Protein AF-A0AAE1WPH9-F1 (afdb_monomer_lite)

Structure (mmCIF, N/CA/C/O backbone):
data_AF-A0AAE1WPH9-F1
#
_entry.id   AF-A0AAE1WPH9-F1
#
loop_
_atom_site.group_PDB
_atom_site.id
_atom_site.type_symbol
_atom_site.label_atom_id
_atom_site.label_alt_id
_atom_site.label_comp_id
_atom_site.label_asym_id
_atom_site.label_entity_id
_atom_site.label_seq_id
_atom_site.pdbx_PDB_ins_code
_atom_site.Cartn_x
_atom_site.Cartn_y
_atom_site.Cartn_z
_atom_site.occupancy
_atom_site.B_iso_or_equiv
_atom_site.auth_seq_id
_atom_site.auth_comp_id
_atom_site.auth_asym_id
_atom_site.auth_atom_id
_atom_site.pdbx_PDB_model_num
ATOM 1 N N . ARG A 1 1 ? -3.353 -8.210 18.163 1.00 50.22 1 ARG A N 1
ATOM 2 C CA . ARG A 1 1 ? -4.414 -8.783 17.292 1.00 50.22 1 ARG A CA 1
ATOM 3 C C . ARG A 1 1 ? -5.723 -8.153 17.716 1.00 50.22 1 ARG A C 1
ATOM 5 O O . ARG A 1 1 ? -6.039 -8.256 18.889 1.00 50.22 1 ARG A O 1
ATOM 12 N N . ILE A 1 2 ? -6.426 -7.492 16.802 1.00 56.75 2 ILE A N 1
ATOM 13 C CA . ILE A 1 2 ? -7.542 -6.595 17.155 1.00 56.75 2 ILE A CA 1
ATOM 14 C C . ILE A 1 2 ? -8.899 -7.208 16.778 1.00 56.75 2 ILE A C 1
ATOM 16 O O . ILE A 1 2 ? -9.942 -6.779 17.246 1.00 56.75 2 ILE A O 1
ATOM 20 N N . SER A 1 3 ? -8.909 -8.284 15.989 1.00 55.12 3 SER A N 1
ATOM 21 C CA . SER A 1 3 ? -10.096 -9.114 15.778 1.00 55.12 3 SER A CA 1
ATOM 22 C C . SER A 1 3 ? -9.699 -10.585 15.702 1.00 55.12 3 SER A C 1
ATOM 24 O O . SER A 1 3 ? -8.666 -10.950 15.131 1.00 55.12 3 SER A O 1
ATOM 26 N N . ALA A 1 4 ? -10.480 -11.423 16.376 1.00 50.78 4 ALA A N 1
ATOM 27 C CA . ALA A 1 4 ? -10.198 -12.828 16.641 1.00 50.78 4 ALA A CA 1
ATOM 28 C C . ALA A 1 4 ? -10.605 -13.758 15.483 1.00 50.78 4 ALA A C 1
ATOM 30 O O . ALA A 1 4 ? -11.058 -14.868 15.736 1.00 50.78 4 ALA A O 1
ATOM 31 N N . ASP A 1 5 ? -10.448 -13.325 14.229 1.00 58.72 5 ASP A N 1
ATOM 32 C CA . ASP A 1 5 ? -10.735 -14.186 13.077 1.00 58.72 5 ASP A CA 1
ATOM 33 C C . ASP A 1 5 ? -9.491 -14.973 12.631 1.00 58.72 5 ASP A C 1
ATOM 35 O O . ASP A 1 5 ? -8.347 -14.622 12.957 1.00 58.72 5 ASP A O 1
ATOM 39 N N . THR A 1 6 ? -9.725 -16.097 11.959 1.00 52.72 6 THR A N 1
ATOM 40 C CA . THR A 1 6 ? -8.725 -17.135 11.680 1.00 52.72 6 THR A CA 1
ATOM 41 C C . THR A 1 6 ? -7.580 -16.572 10.839 1.00 52.72 6 THR A C 1
ATOM 43 O O . THR A 1 6 ? -7.776 -16.012 9.763 1.00 52.72 6 THR A O 1
ATOM 46 N N . TYR A 1 7 ? -6.367 -16.698 11.372 1.00 56.00 7 TYR A N 1
ATOM 47 C CA . TYR A 1 7 ? -5.142 -16.165 10.786 1.00 56.00 7 TYR A CA 1
ATOM 48 C C . TYR A 1 7 ? -4.888 -16.807 9.418 1.00 56.00 7 TYR A C 1
ATOM 50 O O . TYR A 1 7 ? -4.912 -18.030 9.291 1.00 56.00 7 TYR A O 1
ATOM 58 N N . GLY A 1 8 ? -4.630 -15.988 8.405 1.00 72.19 8 GLY A N 1
ATOM 59 C CA . GLY A 1 8 ? -4.258 -16.442 7.071 1.00 72.19 8 GLY A CA 1
ATOM 60 C C . GLY A 1 8 ? -3.350 -15.417 6.406 1.00 72.19 8 GLY A C 1
ATOM 61 O O . GLY A 1 8 ? -3.341 -14.257 6.809 1.00 72.19 8 GLY A O 1
ATOM 62 N N . TYR A 1 9 ? -2.635 -15.829 5.358 1.00 86.88 9 TYR A N 1
ATOM 63 C CA . TYR A 1 9 ? -1.655 -15.020 4.606 1.00 86.88 9 TYR A CA 1
ATOM 64 C C . TYR A 1 9 ? -2.170 -13.638 4.137 1.00 86.88 9 TYR A C 1
ATOM 66 O O . TYR A 1 9 ? -1.402 -12.750 3.783 1.00 86.88 9 TYR A O 1
ATOM 74 N N . ARG A 1 10 ? -3.489 -13.419 4.164 1.00 90.25 10 ARG A N 1
ATOM 75 C CA . ARG A 1 10 ? -4.150 -12.136 3.894 1.00 90.25 10 ARG A CA 1
ATOM 76 C C . ARG A 1 10 ? -3.754 -11.029 4.877 1.00 90.25 10 ARG A C 1
ATOM 78 O O . ARG A 1 10 ? -3.863 -9.858 4.517 1.00 90.25 10 ARG A O 1
ATOM 85 N N . SER A 1 11 ? -3.309 -11.347 6.098 1.00 91.44 11 SER A N 1
ATOM 86 C CA . SER A 1 11 ? -2.717 -10.343 6.999 1.00 91.44 11 SER A CA 1
ATOM 87 C C . SER A 1 11 ? -1.390 -9.810 6.471 1.00 91.44 11 SER A C 1
ATOM 89 O O . SER A 1 11 ? -1.129 -8.619 6.594 1.00 91.44 11 SER A O 1
ATOM 91 N N . ASP A 1 12 ? -0.588 -10.664 5.839 1.00 94.31 12 ASP A N 1
ATOM 92 C CA . ASP A 1 12 ? 0.722 -10.279 5.310 1.00 94.31 12 ASP A CA 1
ATOM 93 C C . ASP A 1 12 ? 0.567 -9.395 4.071 1.00 94.31 12 ASP A C 1
ATOM 95 O O . ASP A 1 12 ? 1.316 -8.439 3.900 1.00 94.31 12 ASP A O 1
ATOM 99 N N . ILE A 1 13 ? -0.477 -9.635 3.269 1.00 96.69 13 ILE A N 1
ATOM 100 C CA . ILE A 1 13 ? -0.871 -8.770 2.145 1.00 96.69 13 ILE A CA 1
ATOM 101 C C . ILE A 1 13 ? -1.182 -7.343 2.620 1.00 96.69 13 ILE A C 1
ATOM 103 O O . ILE A 1 13 ? -0.741 -6.375 2.003 1.00 96.69 13 ILE A O 1
ATOM 107 N N . TRP A 1 14 ? -1.897 -7.200 3.741 1.00 96.06 14 TRP A N 1
ATOM 108 C CA . TRP A 1 14 ? -2.151 -5.884 4.331 1.00 96.06 14 TRP A CA 1
ATOM 109 C C . TRP A 1 14 ? -0.849 -5.204 4.749 1.00 96.06 14 TRP A C 1
ATOM 111 O O . TRP A 1 14 ? -0.607 -4.057 4.377 1.00 96.06 14 TRP A O 1
ATOM 121 N N . SER A 1 15 ? -0.002 -5.914 5.501 1.00 95.88 15 SER A N 1
ATOM 122 C CA . SER A 1 15 ? 1.278 -5.379 5.972 1.00 95.88 15 SER A CA 1
ATOM 123 C C . SER A 1 15 ? 2.173 -4.957 4.806 1.00 95.88 15 SER A C 1
ATOM 125 O O . SER A 1 15 ? 2.769 -3.886 4.858 1.00 95.88 15 SER A O 1
ATOM 127 N N . LEU A 1 16 ? 2.205 -5.742 3.724 1.00 96.94 16 LEU A N 1
ATOM 128 C CA . LEU A 1 16 ? 2.908 -5.397 2.490 1.00 96.94 16 LEU A CA 1
ATOM 129 C C . LEU A 1 16 ? 2.379 -4.093 1.883 1.00 96.94 16 LEU A C 1
ATOM 131 O O . LEU A 1 16 ? 3.170 -3.222 1.539 1.00 96.94 16 LEU A O 1
ATOM 135 N N . GLY A 1 17 ? 1.058 -3.938 1.770 1.00 97.81 17 GLY A N 1
ATOM 136 C CA . GLY A 1 17 ? 0.450 -2.714 1.244 1.00 97.81 17 GLY A CA 1
ATOM 137 C C . GLY A 1 17 ? 0.799 -1.473 2.070 1.00 97.81 17 GLY A C 1
ATOM 138 O O . GLY A 1 17 ? 1.107 -0.430 1.500 1.00 97.81 17 GLY A O 1
ATOM 139 N N . VAL A 1 18 ? 0.808 -1.592 3.401 1.00 97.62 18 VAL A N 1
ATOM 140 C CA . VAL A 1 18 ? 1.206 -0.495 4.301 1.00 97.62 18 VAL A CA 1
ATOM 141 C C . VAL A 1 18 ? 2.681 -0.136 4.120 1.00 97.62 18 VAL A C 1
ATOM 143 O O . VAL A 1 18 ? 2.984 1.038 3.936 1.00 97.62 18 VAL A O 1
ATOM 146 N N . VAL A 1 19 ? 3.579 -1.128 4.106 1.00 97.69 19 VAL A N 1
ATOM 147 C CA . VAL A 1 19 ? 5.024 -0.902 3.919 1.00 97.69 19 VAL A CA 1
ATOM 148 C C . VAL A 1 19 ? 5.313 -0.279 2.556 1.00 97.69 19 VAL A C 1
ATOM 150 O O . VAL A 1 19 ? 6.082 0.669 2.470 1.00 97.69 19 VAL A O 1
ATOM 153 N N . LEU A 1 20 ? 4.685 -0.765 1.483 1.00 97.62 20 LEU A N 1
ATOM 154 C CA . LEU A 1 20 ? 4.874 -0.191 0.148 1.00 97.62 20 LEU A CA 1
ATOM 155 C C . LEU A 1 20 ? 4.393 1.257 0.071 1.00 97.62 20 LEU A C 1
ATOM 1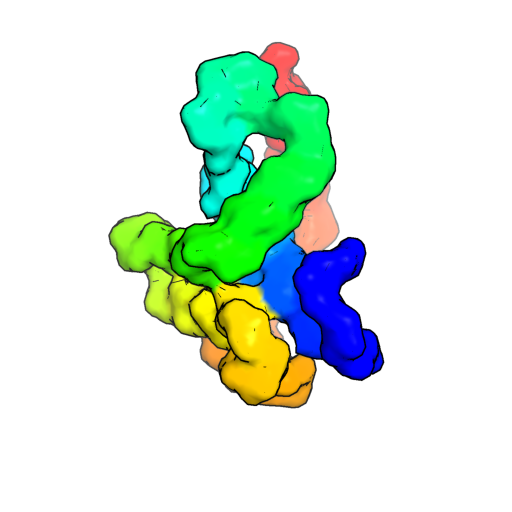57 O O . LEU A 1 20 ? 5.038 2.074 -0.582 1.00 97.62 20 LEU A O 1
ATOM 161 N N . LEU A 1 21 ? 3.276 1.574 0.731 1.00 97.62 21 LEU A N 1
ATOM 162 C CA . LEU A 1 21 ? 2.782 2.942 0.801 1.00 97.62 21 LEU A CA 1
ATOM 163 C C . LEU A 1 21 ? 3.759 3.839 1.571 1.00 97.62 21 LEU A C 1
ATOM 165 O O . LEU A 1 21 ? 4.127 4.883 1.049 1.00 97.62 21 LEU A O 1
ATOM 169 N N . GLU A 1 22 ? 4.234 3.401 2.738 1.00 97.12 22 GLU A N 1
ATOM 170 C CA . GLU A 1 22 ? 5.234 4.118 3.541 1.00 97.12 22 GLU A CA 1
ATOM 171 C C . GLU A 1 22 ? 6.552 4.323 2.779 1.00 97.12 22 GLU A C 1
ATOM 173 O O . GLU A 1 22 ? 7.101 5.420 2.779 1.00 97.12 22 GLU A O 1
ATOM 178 N N . CYS A 1 23 ? 7.048 3.309 2.064 1.00 96.31 23 CYS A N 1
ATOM 179 C CA . CYS A 1 23 ? 8.240 3.449 1.226 1.00 96.31 23 CY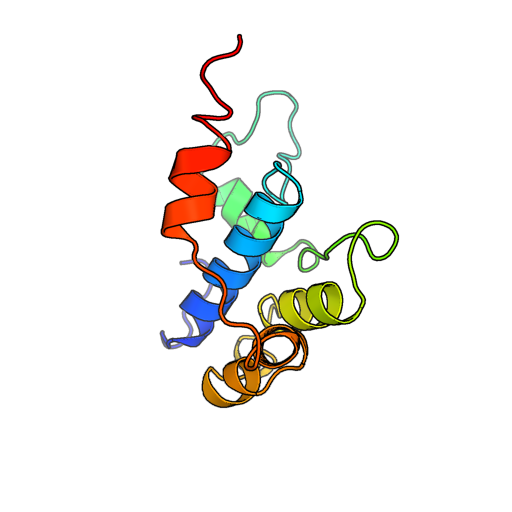S A CA 1
ATOM 180 C C . CYS A 1 23 ? 8.041 4.453 0.084 1.00 96.31 23 CYS A C 1
ATOM 182 O O . CYS A 1 23 ? 8.993 5.120 -0.315 1.00 96.31 23 CYS A O 1
ATOM 184 N N . ALA A 1 24 ? 6.827 4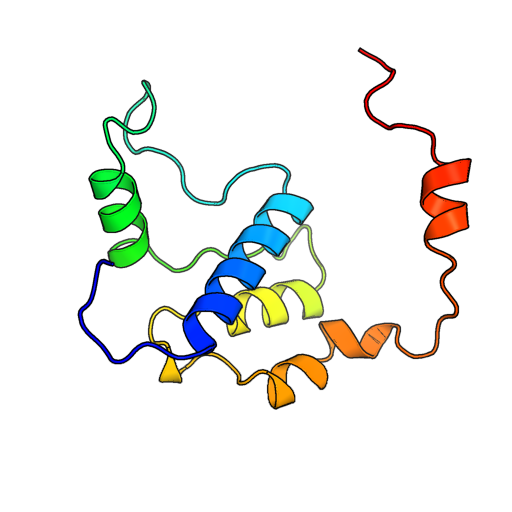.547 -0.463 1.00 95.38 24 ALA A N 1
ATOM 185 C CA . ALA A 1 24 ? 6.524 5.451 -1.564 1.00 95.38 24 ALA A CA 1
ATOM 186 C C . ALA A 1 24 ? 6.343 6.904 -1.100 1.00 95.38 24 ALA A C 1
ATOM 188 O O . ALA A 1 24 ? 6.742 7.816 -1.826 1.00 95.38 24 ALA A O 1
ATOM 189 N N . THR A 1 25 ? 5.732 7.127 0.068 1.00 94.12 25 THR A N 1
ATOM 190 C CA . THR A 1 25 ? 5.441 8.463 0.623 1.00 94.12 25 THR A CA 1
ATOM 191 C C . THR A 1 25 ? 6.551 8.996 1.523 1.00 94.12 25 THR A C 1
ATOM 193 O O . THR A 1 25 ? 6.660 10.205 1.699 1.00 94.12 25 THR A O 1
ATOM 196 N N . GLY A 1 26 ? 7.370 8.111 2.097 1.00 94.50 26 GLY A N 1
ATOM 197 C CA . GLY A 1 26 ? 8.343 8.439 3.138 1.00 94.50 26 GLY A CA 1
ATOM 198 C C . GLY A 1 26 ? 7.725 8.654 4.525 1.00 94.50 26 GLY A C 1
ATOM 199 O O . GLY A 1 26 ? 8.444 9.013 5.454 1.00 94.50 26 GLY A O 1
ATOM 200 N N . GLU A 1 27 ? 6.416 8.440 4.678 1.00 91.81 27 GLU A N 1
ATOM 201 C CA . GLU A 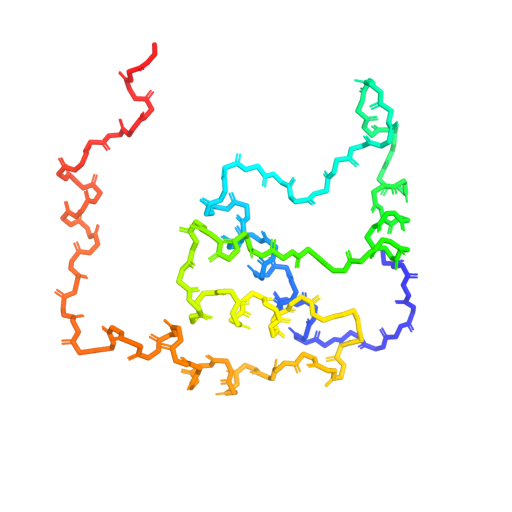1 27 ? 5.684 8.648 5.928 1.00 91.81 27 GLU A CA 1
ATOM 202 C C . GLU A 1 27 ? 4.721 7.487 6.188 1.00 91.81 27 GLU A C 1
ATOM 204 O O . GLU A 1 27 ? 4.002 7.033 5.291 1.00 91.81 27 GLU A O 1
ATOM 209 N N . PHE A 1 28 ? 4.679 7.024 7.438 1.00 93.19 28 PHE A N 1
ATOM 210 C CA . PHE A 1 28 ? 3.727 6.010 7.871 1.00 93.19 28 PHE A CA 1
ATOM 211 C C . PHE A 1 28 ? 2.283 6.528 7.708 1.00 93.19 28 PHE A C 1
ATOM 213 O O . PHE A 1 28 ? 1.967 7.615 8.187 1.00 93.19 28 PHE A O 1
ATOM 220 N N . PRO A 1 29 ? 1.364 5.768 7.080 1.00 92.81 29 PRO A N 1
ATOM 221 C CA . PRO A 1 29 ? 0.083 6.306 6.613 1.00 92.81 29 PRO A CA 1
ATOM 222 C C . PRO A 1 29 ? -0.959 6.583 7.712 1.00 92.81 29 PRO A C 1
ATOM 224 O O . PRO A 1 29 ? -2.095 6.929 7.391 1.00 92.81 29 PRO A O 1
ATOM 227 N N . TYR A 1 30 ? -0.610 6.407 8.988 1.00 92.12 30 TYR A N 1
ATOM 228 C CA . TYR A 1 30 ? -1.475 6.735 10.119 1.00 92.12 30 TYR A CA 1
ATOM 229 C C . TYR A 1 30 ? -0.769 7.705 11.062 1.00 92.12 30 TYR A C 1
ATOM 231 O O . TYR A 1 30 ? 0.315 7.417 11.571 1.00 92.12 30 TYR A O 1
ATOM 239 N N . SER A 1 31 ? -1.428 8.818 11.361 1.00 87.69 31 SER A N 1
ATOM 240 C CA . SER A 1 31 ? -0.941 9.820 12.308 1.00 87.69 31 SER A CA 1
ATOM 241 C C . SER A 1 31 ? -1.607 9.639 13.670 1.00 87.69 31 SER A C 1
ATOM 243 O O . SER A 1 31 ? -2.780 9.268 13.743 1.00 87.69 31 SER A O 1
ATOM 245 N N . SER A 1 32 ? -0.869 9.920 14.749 1.00 85.44 32 SER A N 1
ATOM 246 C CA . SER A 1 32 ? -1.474 9.962 16.083 1.00 85.44 32 SER A CA 1
ATOM 247 C C . SER A 1 32 ? -2.506 11.093 16.147 1.00 85.44 32 SER A C 1
ATOM 249 O O . SER A 1 32 ? -2.235 12.183 15.637 1.00 85.44 32 SER A O 1
ATOM 251 N N . PRO A 1 33 ? -3.663 10.889 16.803 1.00 79.62 33 PRO A N 1
ATOM 252 C CA . PRO A 1 33 ? -4.600 11.974 17.083 1.00 79.62 33 PRO A CA 1
ATOM 253 C C . PRO A 1 33 ? -4.037 13.020 18.064 1.00 79.62 33 PRO A C 1
ATOM 255 O O . PRO A 1 33 ? -4.647 14.072 18.250 1.00 79.62 33 PRO A O 1
ATOM 258 N N . GLN A 1 34 ? -2.904 12.738 18.712 1.00 83.38 34 GLN A N 1
ATOM 259 C CA . GLN A 1 34 ? -2.304 13.569 19.753 1.00 83.38 34 GLN A CA 1
ATOM 260 C C . GLN A 1 34 ? -0.968 14.175 19.282 1.00 83.38 34 GLN A C 1
ATOM 262 O O . GLN A 1 34 ? -0.193 13.488 18.608 1.00 83.38 34 GLN A O 1
ATOM 267 N N . PRO A 1 35 ? -0.651 15.430 19.660 1.00 82.12 35 PRO A N 1
ATOM 268 C CA . PRO A 1 35 ? 0.609 16.086 19.292 1.00 82.12 35 PRO A CA 1
ATOM 269 C C . PRO A 1 35 ? 1.869 15.353 19.768 1.00 82.12 35 PRO A C 1
ATOM 271 O O . PRO A 1 35 ? 2.914 15.440 19.128 1.00 82.12 35 PRO A O 1
ATOM 274 N N . GLU A 1 36 ? 1.785 14.640 20.891 1.00 86.56 36 GLU A N 1
ATOM 275 C CA . GLU A 1 36 ? 2.909 13.955 21.534 1.00 86.56 36 GLU A CA 1
ATOM 276 C C . GLU A 1 36 ? 3.215 12.575 20.918 1.00 86.56 36 GLU A C 1
ATOM 278 O O . GLU A 1 36 ? 4.152 11.900 21.348 1.00 86.56 36 GLU A O 1
ATOM 283 N N . GLY A 1 37 ? 2.459 12.158 19.896 1.00 86.69 37 GLY A N 1
ATOM 284 C CA . GLY A 1 37 ? 2.566 10.841 19.271 1.00 86.69 37 GLY A CA 1
ATOM 285 C C . GLY A 1 37 ? 1.596 9.826 19.873 1.00 86.69 37 GLY A C 1
ATOM 286 O O . GLY A 1 37 ? 0.608 10.191 20.499 1.00 86.69 37 GLY A O 1
ATOM 287 N N . TRP A 1 38 ? 1.815 8.539 19.607 1.00 87.19 38 TRP A N 1
ATOM 288 C CA . TRP A 1 38 ? 0.966 7.461 20.129 1.00 87.19 38 TRP A CA 1
ATOM 289 C C . TRP A 1 38 ? 1.301 7.195 21.601 1.00 87.19 38 TRP A C 1
ATOM 291 O O . TRP A 1 38 ? 2.456 6.893 21.906 1.00 87.19 38 TRP A O 1
ATOM 301 N N . ILE A 1 39 ? 0.321 7.226 22.512 1.00 84.88 39 ILE A N 1
ATOM 302 C CA . ILE A 1 39 ? 0.574 6.918 23.935 1.00 84.88 39 ILE A CA 1
ATOM 303 C C . ILE A 1 39 ? 0.918 5.440 24.106 1.00 84.88 39 ILE A C 1
ATOM 305 O O . ILE A 1 39 ? 1.745 5.066 24.940 1.00 84.88 39 ILE A O 1
ATOM 309 N N . ASN A 1 40 ? 0.262 4.569 23.339 1.00 87.69 40 ASN A N 1
ATOM 310 C CA . ASN A 1 40 ? 0.513 3.137 23.363 1.00 87.69 40 ASN A CA 1
ATOM 311 C C . ASN A 1 40 ? 0.072 2.466 22.052 1.00 87.69 40 ASN A C 1
ATOM 313 O O . ASN A 1 40 ? -0.590 3.058 21.203 1.00 87.69 40 ASN A O 1
ATOM 317 N N . VAL A 1 41 ? 0.418 1.186 21.903 1.00 87.88 41 VAL A N 1
ATOM 318 C CA . VAL A 1 41 ? 0.097 0.413 20.695 1.00 87.88 41 VAL A CA 1
ATOM 319 C C . VAL A 1 41 ? -1.410 0.203 20.489 1.00 87.88 41 VAL A C 1
ATOM 321 O O . VAL A 1 41 ? -1.835 0.001 19.356 1.00 87.88 41 VAL A O 1
ATOM 324 N N . TYR A 1 42 ? -2.229 0.240 21.545 1.00 89.44 42 TYR A N 1
ATOM 325 C CA . TYR A 1 42 ? -3.674 0.026 21.432 1.00 89.44 42 TYR A CA 1
ATOM 326 C C . TYR A 1 42 ? -4.375 1.178 20.717 1.00 89.44 42 TYR A C 1
ATOM 328 O O . TYR A 1 42 ? -5.295 0.910 19.955 1.00 89.44 42 TYR A O 1
ATOM 336 N N . GLU A 1 43 ? -3.915 2.419 20.888 1.00 90.25 43 GLU A N 1
ATOM 337 C CA . GLU A 1 43 ? -4.455 3.569 20.148 1.00 90.25 43 GLU A CA 1
ATOM 338 C C . GLU A 1 43 ? -4.212 3.421 18.645 1.00 90.25 43 GLU A C 1
ATOM 340 O O . GLU A 1 43 ? -5.141 3.531 17.854 1.00 90.25 43 GLU A O 1
ATOM 345 N N . LEU A 1 44 ? -2.988 3.061 18.245 1.00 91.00 44 LEU A N 1
ATOM 346 C CA . LEU A 1 44 ? -2.680 2.777 16.842 1.00 91.00 44 LEU A CA 1
ATOM 347 C C . LEU A 1 44 ? -3.548 1.635 16.303 1.00 91.00 44 LEU A C 1
ATOM 349 O O . LEU A 1 44 ? -4.065 1.698 15.190 1.00 91.00 44 LEU A O 1
ATOM 353 N N . MET A 1 45 ? -3.706 0.571 17.091 1.00 90.81 45 MET A N 1
ATOM 354 C CA . MET A 1 45 ? -4.581 -0.544 16.744 1.00 90.81 45 MET A CA 1
ATOM 355 C C . MET A 1 45 ? -6.032 -0.074 16.538 1.00 90.81 45 MET A C 1
ATOM 357 O O . MET A 1 45 ? -6.663 -0.448 15.552 1.00 90.81 45 MET A O 1
ATOM 361 N N . GLU A 1 46 ? -6.548 0.762 17.432 1.00 90.56 46 GLU A N 1
ATOM 362 C CA . GLU A 1 46 ? -7.884 1.340 17.338 1.00 90.56 46 GLU A CA 1
ATOM 363 C C . GLU A 1 46 ? -8.041 2.200 16.079 1.00 90.56 46 GLU A C 1
ATOM 365 O O . GLU A 1 46 ? -8.986 1.990 15.320 1.00 90.56 46 GLU A O 1
ATOM 370 N N . THR A 1 47 ? -7.077 3.076 15.782 1.00 91.62 47 THR A N 1
ATOM 371 C CA . THR A 1 47 ? -7.047 3.856 14.536 1.00 91.62 47 THR A CA 1
ATOM 372 C C . THR A 1 47 ? -7.050 2.941 13.314 1.00 91.62 47 THR A C 1
ATOM 374 O O . THR A 1 47 ? -7.859 3.119 12.408 1.00 91.62 47 THR A O 1
ATOM 377 N N . ILE A 1 48 ? -6.211 1.902 13.291 1.00 92.25 48 ILE A N 1
ATOM 378 C CA . ILE A 1 48 ? -6.170 0.934 12.187 1.00 92.25 48 ILE A CA 1
ATOM 379 C C . ILE A 1 48 ? -7.504 0.194 12.030 1.00 92.25 48 ILE A C 1
ATOM 381 O O . ILE A 1 48 ? -7.815 -0.243 10.926 1.00 92.25 48 ILE A O 1
ATOM 385 N N . VAL A 1 49 ? -8.308 0.017 13.074 1.00 90.88 49 VAL A N 1
ATOM 386 C CA . VAL A 1 49 ? -9.620 -0.635 12.942 1.00 90.88 49 VAL A CA 1
ATOM 387 C C . VAL A 1 49 ? -10.707 0.345 12.518 1.00 90.88 49 VAL A C 1
ATOM 389 O O . VAL A 1 49 ? -11.494 0.009 11.634 1.00 90.88 49 VAL A O 1
ATOM 392 N N . ASN A 1 50 ? -10.734 1.536 13.108 1.00 90.25 50 ASN A N 1
ATOM 393 C CA . ASN A 1 50 ? -11.856 2.464 12.991 1.00 90.25 50 ASN A CA 1
ATOM 394 C C . ASN A 1 50 ? -11.716 3.457 11.834 1.00 90.25 50 ASN A C 1
ATOM 396 O O . ASN A 1 50 ? -12.718 3.809 11.214 1.00 90.25 50 ASN A O 1
ATOM 400 N N . GLU A 1 51 ? -10.497 3.890 11.513 1.00 91.62 51 GLU A N 1
ATOM 401 C CA . GLU A 1 51 ? -10.275 4.824 10.410 1.00 91.62 51 GLU A CA 1
ATOM 402 C C . GLU A 1 51 ? -10.353 4.120 9.051 1.00 91.62 51 GLU A C 1
ATOM 404 O O . GLU A 1 51 ? -10.091 2.912 8.954 1.00 91.62 51 GLU A O 1
ATOM 409 N N . PRO A 1 52 ? -10.664 4.847 7.962 1.00 93.31 52 PRO A N 1
ATOM 410 C CA . PRO A 1 52 ? -10.611 4.305 6.613 1.00 93.31 52 PRO A CA 1
ATOM 411 C C . PRO A 1 52 ? -9.267 3.643 6.292 1.00 93.31 52 PRO A C 1
ATOM 413 O O . PRO A 1 52 ? -8.223 3.938 6.872 1.00 93.31 52 PRO A O 1
ATOM 416 N N . ALA A 1 53 ? -9.287 2.715 5.338 1.00 95.44 53 ALA A N 1
ATOM 417 C CA . ALA A 1 53 ? -8.051 2.161 4.808 1.00 95.44 53 ALA A CA 1
ATOM 418 C C . ALA A 1 53 ? -7.201 3.266 4.150 1.00 95.44 53 ALA A C 1
ATOM 420 O O . ALA A 1 53 ? -7.769 4.146 3.490 1.00 95.44 53 ALA A O 1
ATOM 421 N N . PRO A 1 54 ? -5.866 3.215 4.294 1.00 95.88 54 PRO A N 1
ATOM 422 C CA . PRO A 1 54 ? -4.984 4.212 3.725 1.00 95.88 54 PRO A CA 1
ATOM 423 C C . PRO A 1 54 ? -5.004 4.100 2.203 1.00 95.88 54 PRO A C 1
ATOM 425 O O . PRO A 1 54 ? -5.287 3.042 1.636 1.00 95.88 54 PRO A O 1
ATOM 428 N N . ARG A 1 55 ? -4.728 5.212 1.526 1.00 95.69 55 ARG A N 1
ATOM 429 C CA . ARG A 1 55 ? -4.774 5.295 0.065 1.00 95.69 55 ARG A CA 1
ATOM 430 C C . ARG A 1 55 ? -3.533 6.004 -0.437 1.00 95.69 55 ARG A C 1
ATOM 432 O O . ARG A 1 55 ? -3.107 6.990 0.155 1.00 95.69 55 ARG A O 1
ATOM 439 N N . ALA A 1 56 ? -2.991 5.523 -1.549 1.00 96.50 56 ALA A N 1
ATOM 440 C CA . ALA A 1 56 ? -1.950 6.250 -2.258 1.00 96.50 56 ALA A CA 1
ATOM 441 C C . ALA A 1 56 ? -2.542 7.530 -2.893 1.00 96.50 56 ALA A C 1
ATOM 443 O O . ALA A 1 56 ? -3.574 7.425 -3.568 1.00 96.50 56 ALA A O 1
ATOM 444 N N . PRO A 1 57 ? -1.910 8.705 -2.713 1.00 95.38 57 PRO A N 1
ATOM 445 C CA . PRO A 1 57 ? -2.306 9.958 -3.361 1.00 95.38 57 PRO A CA 1
ATOM 446 C C . PRO A 1 57 ? -2.338 9.834 -4.892 1.00 95.38 57 PRO A C 1
ATOM 448 O O . PRO A 1 57 ? -1.307 9.694 -5.550 1.00 95.38 57 PRO A O 1
ATOM 451 N N . SER A 1 58 ? -3.532 9.850 -5.484 1.00 95.88 58 SER A N 1
ATOM 452 C CA . SER A 1 58 ? -3.714 9.606 -6.925 1.00 95.88 58 SER A CA 1
ATOM 453 C C . SER A 1 58 ? -3.151 10.708 -7.826 1.00 95.88 58 SER A C 1
ATOM 455 O O . SER A 1 58 ? -3.028 10.517 -9.029 1.00 95.88 58 SER A O 1
ATOM 457 N N . ASP A 1 59 ? -2.865 11.875 -7.258 1.00 96.50 59 ASP A N 1
ATOM 458 C CA . ASP A 1 59 ? -2.209 13.007 -7.905 1.00 96.50 59 ASP A CA 1
ATOM 459 C C . ASP A 1 59 ? -0.684 12.844 -7.998 1.00 96.50 59 ASP A C 1
ATOM 461 O O . ASP A 1 59 ? -0.061 13.462 -8.860 1.00 96.50 59 ASP A O 1
ATOM 465 N N . LEU A 1 60 ? -0.090 11.990 -7.156 1.00 96.38 60 LEU A N 1
ATOM 466 C CA . LEU A 1 60 ? 1.360 11.772 -7.090 1.00 96.38 60 LEU A CA 1
ATOM 467 C C . LEU A 1 60 ? 1.798 10.421 -7.664 1.00 96.38 60 LEU A C 1
ATOM 469 O O . LEU A 1 60 ? 2.922 10.300 -8.152 1.00 96.38 60 LEU A O 1
ATOM 473 N N . TYR A 1 61 ? 0.934 9.406 -7.614 1.00 96.88 61 TYR A N 1
ATOM 474 C CA . TYR A 1 61 ? 1.287 8.041 -8.000 1.00 96.88 61 TYR A CA 1
ATOM 475 C C . TYR A 1 61 ? 0.466 7.520 -9.175 1.00 96.88 61 TYR A C 1
ATOM 477 O O . TYR A 1 61 ? -0.620 8.004 -9.489 1.00 96.88 61 TYR A O 1
ATOM 485 N N . SER A 1 62 ? 1.002 6.496 -9.841 1.00 97.25 62 SER A N 1
ATOM 486 C CA . SER A 1 62 ? 0.345 5.907 -11.001 1.00 97.25 62 SER A CA 1
ATOM 487 C C . SER A 1 62 ? -0.980 5.224 -10.626 1.00 97.25 62 SER A C 1
ATOM 489 O O . SER A 1 62 ? -1.098 4.659 -9.531 1.00 97.25 62 SER A O 1
ATOM 491 N N . PRO A 1 63 ? -1.965 5.183 -11.545 1.00 97.88 63 PRO A N 1
ATOM 492 C CA . PRO A 1 63 ? -3.224 4.480 -11.309 1.00 97.88 63 PRO A CA 1
ATOM 493 C C . PRO A 1 63 ? -3.024 3.008 -10.930 1.00 97.88 63 PRO A C 1
ATOM 495 O O . PRO A 1 63 ? -3.757 2.479 -10.096 1.00 97.88 63 PRO A O 1
ATOM 498 N N . GLU A 1 64 ? -2.012 2.345 -11.502 1.00 97.75 64 GLU A N 1
ATOM 499 C CA . GLU A 1 64 ? -1.710 0.950 -11.187 1.00 97.75 64 GLU A CA 1
ATOM 500 C C . GLU A 1 64 ? -1.199 0.790 -9.752 1.00 97.75 64 GLU A C 1
ATOM 502 O O . GLU A 1 64 ? -1.633 -0.134 -9.066 1.00 97.75 64 GLU A O 1
ATOM 507 N N . PHE A 1 65 ? -0.339 1.695 -9.269 1.00 97.81 65 PHE A N 1
ATOM 508 C CA . PHE A 1 65 ? 0.125 1.671 -7.879 1.00 97.81 65 PHE A CA 1
ATOM 509 C C . PHE A 1 65 ? -1.030 1.935 -6.911 1.00 97.81 65 PHE A C 1
ATOM 511 O O . PHE A 1 65 ? -1.246 1.156 -5.985 1.00 97.81 65 PHE A O 1
ATOM 518 N N . CYS A 1 66 ? -1.836 2.972 -7.163 1.00 98.25 66 CYS A N 1
ATOM 519 C CA . CYS A 1 66 ? -3.004 3.283 -6.338 1.00 98.25 66 CYS A CA 1
ATOM 520 C C . CYS A 1 66 ? -3.993 2.110 -6.260 1.00 98.25 66 CYS A C 1
ATOM 522 O O . CYS A 1 66 ? -4.496 1.796 -5.176 1.00 98.25 66 CYS A O 1
ATOM 524 N N . SER A 1 67 ? -4.242 1.440 -7.390 1.00 98.06 67 SER A N 1
ATOM 525 C CA . SER A 1 67 ? -5.079 0.237 -7.455 1.00 98.06 67 SER A CA 1
ATOM 526 C C . SER A 1 67 ? -4.475 -0.922 -6.658 1.00 98.06 67 SER A C 1
ATOM 528 O O . SER A 1 67 ? -5.183 -1.563 -5.884 1.00 98.06 67 SER A O 1
ATOM 530 N N . PHE A 1 68 ? -3.164 -1.156 -6.780 1.00 98.38 68 PHE A N 1
ATOM 531 C CA . PHE A 1 68 ? -2.477 -2.233 -6.063 1.00 98.38 68 PHE A CA 1
ATOM 532 C C . PHE A 1 68 ? -2.510 -2.028 -4.547 1.00 98.38 68 PHE A C 1
ATOM 534 O O . PHE A 1 68 ? -2.893 -2.936 -3.812 1.00 98.38 68 PHE A O 1
ATOM 541 N N . ILE A 1 69 ? -2.185 -0.819 -4.072 1.00 98.31 69 ILE A N 1
ATOM 542 C CA . ILE A 1 69 ? -2.267 -0.478 -2.646 1.00 98.31 69 ILE A CA 1
ATOM 543 C C . ILE A 1 69 ? -3.692 -0.692 -2.141 1.00 98.31 69 ILE A C 1
ATOM 545 O O . ILE A 1 69 ? -3.879 -1.382 -1.141 1.00 98.31 69 ILE A O 1
ATOM 549 N N . SER A 1 70 ? -4.693 -0.191 -2.873 1.00 97.94 70 SER A N 1
ATOM 550 C CA . SER A 1 70 ? -6.104 -0.364 -2.515 1.00 97.94 70 SER A CA 1
ATOM 551 C C . SER A 1 70 ? -6.501 -1.840 -2.420 1.00 97.94 70 SER A C 1
ATOM 553 O O . SER A 1 70 ? -7.236 -2.206 -1.509 1.00 97.94 70 SER A O 1
ATOM 555 N N . ALA A 1 71 ? -6.011 -2.705 -3.310 1.00 97.75 71 ALA A N 1
ATOM 556 C CA . ALA A 1 71 ? -6.277 -4.144 -3.267 1.00 97.75 71 ALA A CA 1
ATOM 557 C C . ALA A 1 71 ? -5.631 -4.848 -2.056 1.00 97.75 71 ALA A C 1
ATOM 559 O O . ALA A 1 71 ? -6.196 -5.807 -1.525 1.00 97.75 71 ALA A O 1
ATOM 560 N N . CYS A 1 72 ? -4.470 -4.369 -1.602 1.00 97.81 72 CYS A N 1
ATOM 561 C CA . CYS A 1 72 ? -3.751 -4.928 -0.457 1.00 97.81 72 CYS A CA 1
ATOM 562 C C . CYS A 1 72 ? -4.367 -4.523 0.891 1.00 97.81 72 CYS A C 1
ATOM 564 O O . CYS A 1 72 ? -4.465 -5.343 1.807 1.00 97.81 72 CYS A O 1
ATOM 566 N N . VAL A 1 73 ? -4.801 -3.266 1.021 1.00 97.25 73 VAL A N 1
ATOM 567 C CA . VAL A 1 73 ? -5.212 -2.660 2.301 1.00 97.25 73 VAL A CA 1
ATOM 568 C C . VAL A 1 73 ? -6.732 -2.631 2.508 1.00 97.25 73 VAL A C 1
ATOM 570 O O . VAL A 1 73 ? -7.261 -1.742 3.169 1.00 97.25 73 VAL A O 1
ATOM 573 N N . GLN A 1 74 ? -7.474 -3.609 1.977 1.00 96.75 74 GLN A N 1
ATOM 574 C CA . GLN A 1 74 ? -8.906 -3.751 2.293 1.00 96.75 74 GLN A CA 1
ATOM 575 C C . GLN A 1 74 ? -9.111 -4.151 3.760 1.00 96.75 74 GLN A C 1
ATOM 577 O O . GLN A 1 74 ? -8.404 -5.018 4.283 1.00 96.75 74 GLN A O 1
ATOM 582 N N . LYS A 1 75 ? -10.071 -3.530 4.459 1.00 92.62 75 LYS A N 1
ATOM 583 C CA . LYS A 1 75 ? -10.310 -3.811 5.890 1.00 92.62 75 LYS A CA 1
ATOM 584 C C . LYS A 1 75 ? -10.793 -5.241 6.098 1.00 92.62 75 LYS A C 1
ATOM 586 O O . LYS A 1 75 ? -10.189 -5.951 6.902 1.00 92.62 75 LYS A O 1
ATOM 591 N N . ASP A 1 76 ? -11.800 -5.672 5.338 1.00 92.94 76 ASP A N 1
ATOM 592 C CA . ASP A 1 76 ? -12.214 -7.073 5.318 1.00 92.94 76 ASP A CA 1
ATOM 593 C C . ASP A 1 76 ? -11.131 -7.905 4.604 1.00 92.94 76 ASP A C 1
ATOM 595 O O . ASP A 1 76 ? -10.816 -7.652 3.436 1.00 92.94 76 ASP A O 1
ATOM 599 N N . PRO A 1 77 ? -10.527 -8.908 5.270 1.00 91.69 77 PRO A N 1
ATOM 600 C CA . PRO A 1 77 ? -9.565 -9.797 4.631 1.00 91.69 77 PRO A CA 1
ATOM 601 C C . PRO A 1 77 ? -10.099 -10.502 3.377 1.00 91.69 77 PRO A C 1
ATOM 603 O O . PRO A 1 77 ? -9.297 -10.850 2.508 1.00 91.69 77 PRO A O 1
ATOM 606 N N . LYS A 1 78 ? -11.413 -10.737 3.272 1.00 91.50 78 LYS A N 1
ATOM 607 C CA . LYS A 1 78 ? -12.050 -11.398 2.119 1.00 91.50 78 LYS A CA 1
ATOM 608 C C . LYS A 1 78 ? -12.033 -10.531 0.866 1.00 91.50 78 LYS A C 1
ATOM 610 O O . LYS A 1 78 ? -11.921 -11.084 -0.222 1.00 91.50 78 LYS A O 1
ATOM 615 N N . ASP A 1 79 ? -12.069 -9.214 1.040 1.00 94.50 79 ASP A N 1
ATOM 616 C CA . ASP A 1 79 ? -12.041 -8.245 -0.058 1.00 94.50 79 ASP A CA 1
ATOM 617 C C . ASP A 1 79 ? -10.619 -7.991 -0.574 1.00 94.50 79 ASP A C 1
ATOM 619 O O . ASP A 1 79 ? -10.433 -7.427 -1.652 1.00 94.50 79 ASP A O 1
ATOM 623 N N . ARG A 1 80 ? -9.590 -8.420 0.170 1.00 95.69 80 ARG A N 1
ATOM 624 C CA . ARG A 1 80 ? -8.204 -8.376 -0.315 1.00 95.69 80 ARG A CA 1
ATOM 625 C C . ARG A 1 80 ? -8.045 -9.343 -1.480 1.00 95.69 80 ARG A C 1
ATOM 627 O O . ARG A 1 80 ? -8.505 -10.484 -1.410 1.00 95.69 80 ARG A O 1
ATOM 634 N N . LEU A 1 81 ? -7.320 -8.937 -2.514 1.00 95.81 81 LEU A N 1
ATOM 635 C CA . LEU A 1 81 ? -6.904 -9.887 -3.543 1.00 95.81 81 LEU A CA 1
ATOM 636 C C . LEU A 1 81 ? -5.982 -10.950 -2.929 1.00 95.81 81 LEU A C 1
ATOM 638 O O . LEU A 1 81 ? -5.217 -10.681 -2.002 1.00 95.81 81 LEU A O 1
ATOM 642 N N . SER A 1 82 ? -6.080 -12.182 -3.418 1.00 94.94 82 SER A N 1
ATOM 643 C CA . SER A 1 82 ? -5.153 -13.257 -3.070 1.00 94.94 82 SER A CA 1
ATOM 644 C C . SER A 1 82 ? -3.769 -13.004 -3.670 1.00 94.94 82 SER A C 1
ATOM 646 O O . SER A 1 82 ? -3.610 -12.230 -4.611 1.00 94.94 82 SER A O 1
ATOM 648 N N . THR A 1 83 ? -2.750 -13.707 -3.174 1.00 94.12 83 THR A N 1
ATOM 649 C CA . THR A 1 83 ? -1.384 -13.596 -3.706 1.00 94.12 83 THR A CA 1
ATOM 650 C C . THR A 1 83 ? -1.327 -13.871 -5.209 1.00 94.12 83 THR A C 1
ATOM 652 O O . THR A 1 83 ? -0.676 -13.126 -5.929 1.00 94.12 83 THR A O 1
ATOM 655 N N . ASN A 1 84 ? -2.048 -14.882 -5.706 1.00 94.81 84 ASN A N 1
ATOM 656 C CA . ASN A 1 84 ? -2.065 -15.204 -7.137 1.00 94.81 84 ASN A CA 1
ATOM 657 C C . ASN A 1 84 ? -2.682 -14.075 -7.977 1.00 94.81 84 ASN A C 1
ATOM 659 O O . ASN A 1 84 ? -2.190 -13.779 -9.060 1.00 94.81 84 ASN A O 1
ATOM 663 N N . GLU A 1 85 ? -3.732 -13.428 -7.469 1.00 97.19 85 GLU A N 1
ATOM 664 C CA . GLU A 1 85 ? -4.362 -12.282 -8.136 1.00 97.19 85 GLU A CA 1
ATOM 665 C C . GLU A 1 85 ? -3.452 -11.048 -8.105 1.00 97.19 85 GLU A C 1
ATOM 667 O O . GLU A 1 85 ? -3.340 -10.345 -9.105 1.00 97.19 85 GLU A O 1
A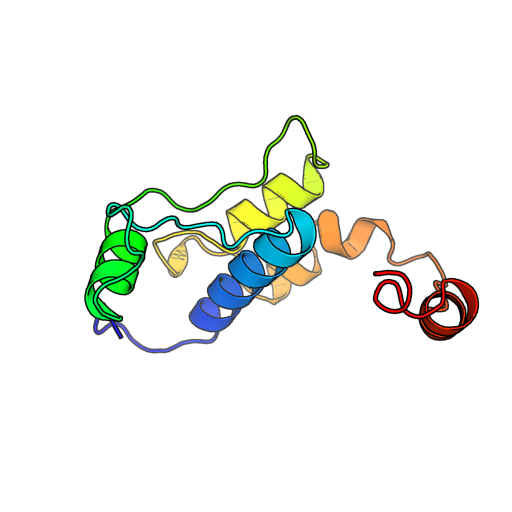TOM 672 N N . LEU A 1 86 ? -2.749 -10.811 -6.992 1.00 96.94 86 LEU A N 1
ATOM 673 C CA . LEU A 1 86 ? -1.786 -9.713 -6.865 1.00 96.94 86 LEU A CA 1
ATOM 674 C C . LEU A 1 86 ? -0.563 -9.898 -7.767 1.00 96.94 86 LEU A C 1
ATOM 676 O O . LEU A 1 86 ? -0.102 -8.926 -8.356 1.00 96.94 86 LEU A O 1
ATOM 680 N N . MET A 1 87 ? -0.067 -11.128 -7.924 1.00 95.62 87 MET A N 1
ATOM 681 C CA . MET A 1 87 ? 1.038 -11.439 -8.842 1.00 95.62 87 MET A CA 1
ATOM 682 C C . MET A 1 87 ? 0.676 -11.166 -10.308 1.00 95.62 87 MET A C 1
ATOM 684 O O . MET A 1 87 ? 1.553 -10.848 -11.100 1.00 95.62 87 MET A O 1
ATOM 688 N N . ALA A 1 88 ? -0.608 -11.255 -10.662 1.00 96.81 88 ALA A N 1
ATOM 689 C CA . ALA A 1 88 ? -1.120 -10.909 -11.987 1.00 96.81 88 ALA A CA 1
ATOM 690 C C . ALA A 1 88 ? -1.597 -9.445 -12.094 1.00 96.81 88 ALA A C 1
ATOM 692 O O . ALA A 1 88 ? -2.131 -9.043 -13.130 1.00 96.81 88 ALA A O 1
ATOM 693 N N . HIS A 1 89 ? -1.465 -8.645 -11.031 1.00 98.00 89 HIS A N 1
ATOM 6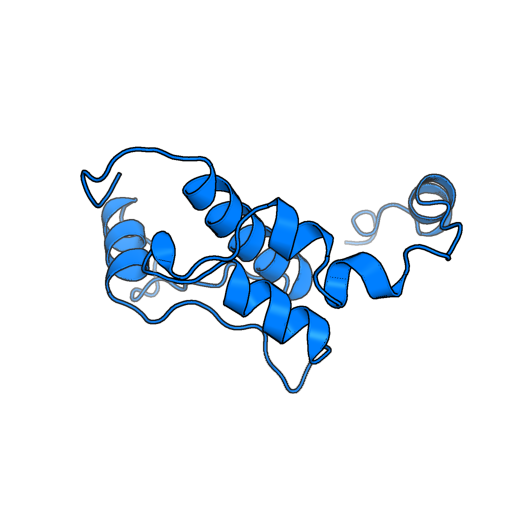94 C CA . HIS A 1 89 ? -1.958 -7.273 -11.019 1.00 98.00 89 HIS A CA 1
ATOM 695 C C . HIS A 1 89 ? -1.102 -6.380 -11.936 1.00 98.00 89 HIS A C 1
ATOM 697 O O . HIS A 1 89 ? 0.126 -6.487 -11.892 1.00 98.00 89 HIS A O 1
ATOM 703 N N . PRO A 1 90 ? -1.699 -5.421 -12.680 1.00 97.38 90 PRO A N 1
ATOM 704 C CA . PRO A 1 90 ? -0.967 -4.562 -13.615 1.00 97.38 90 PRO A CA 1
ATOM 705 C C . PRO A 1 90 ? 0.254 -3.865 -13.016 1.00 97.38 90 PRO A C 1
ATOM 707 O O . PRO A 1 90 ? 1.251 -3.698 -13.699 1.00 97.38 90 PRO A O 1
ATOM 710 N N . PHE A 1 91 ? 0.200 -3.477 -11.740 1.00 96.88 91 PHE A N 1
ATOM 711 C CA . PHE A 1 91 ? 1.347 -2.887 -11.036 1.00 96.88 91 PHE A CA 1
ATOM 712 C C . PHE A 1 91 ? 2.584 -3.797 -11.012 1.00 96.88 91 PHE A C 1
ATOM 714 O O . PHE A 1 91 ? 3.688 -3.304 -11.216 1.00 96.88 91 PHE A O 1
ATOM 721 N N . ILE A 1 92 ? 2.393 -5.101 -10.787 1.00 95.56 92 ILE A N 1
ATOM 722 C CA . ILE A 1 92 ? 3.480 -6.084 -10.761 1.00 95.56 92 ILE A CA 1
ATOM 723 C C . ILE A 1 92 ? 3.941 -6.375 -12.186 1.00 95.56 92 ILE A C 1
ATOM 725 O O . ILE A 1 92 ? 5.121 -6.244 -12.488 1.00 95.56 92 ILE A O 1
ATOM 729 N N . THR A 1 93 ? 3.002 -6.656 -13.091 1.00 95.38 93 THR A N 1
ATOM 730 C CA . THR A 1 93 ? 3.340 -7.154 -14.430 1.00 95.38 93 THR A CA 1
ATOM 731 C C . THR A 1 93 ? 3.817 -6.074 -15.405 1.00 95.38 93 THR A C 1
ATOM 733 O O . THR A 1 93 ? 4.303 -6.383 -16.492 1.00 95.38 93 THR A O 1
ATOM 736 N N . LYS A 1 94 ? 3.663 -4.783 -15.067 1.00 91.44 94 LYS A N 1
ATOM 737 C CA . LYS A 1 94 ? 3.988 -3.646 -15.955 1.00 91.44 94 LYS A CA 1
ATOM 738 C C . LYS A 1 94 ? 5.435 -3.657 -16.442 1.00 91.44 94 LYS A C 1
ATOM 740 O O . LYS A 1 94 ? 5.697 -3.170 -17.541 1.00 91.44 94 LYS A O 1
ATOM 745 N N . TYR A 1 95 ? 6.350 -4.201 -15.642 1.00 87.94 95 TYR A N 1
ATOM 746 C CA . TYR A 1 95 ? 7.782 -4.178 -15.922 1.00 87.94 95 TYR A CA 1
ATOM 747 C C . TYR A 1 95 ? 8.420 -5.571 -16.020 1.00 87.94 95 TYR A C 1
ATOM 749 O O . TYR A 1 95 ? 9.641 -5.655 -16.050 1.00 87.94 95 TYR A O 1
ATOM 757 N N . ASP A 1 96 ? 7.632 -6.644 -16.155 1.00 87.25 96 ASP A N 1
ATOM 758 C CA . ASP A 1 96 ? 8.140 -8.032 -16.200 1.00 87.25 96 ASP A CA 1
ATOM 759 C C . ASP A 1 96 ? 9.167 -8.284 -17.315 1.00 87.25 96 ASP A C 1
ATOM 761 O O . ASP A 1 96 ? 10.015 -9.164 -17.207 1.00 87.25 96 ASP A O 1
ATOM 765 N N . ASN A 1 97 ? 9.093 -7.512 -18.402 1.00 87.88 97 ASN A N 1
ATOM 766 C CA . ASN A 1 97 ? 9.992 -7.642 -19.550 1.00 87.88 97 ASN A CA 1
ATOM 767 C C . ASN A 1 97 ? 11.217 -6.717 -19.476 1.00 87.88 97 ASN A C 1
ATOM 769 O O . ASN A 1 97 ? 11.988 -6.663 -20.435 1.00 87.88 97 ASN A O 1
ATOM 773 N N . LEU A 1 98 ? 11.378 -5.942 -18.399 1.00 86.12 98 LEU A N 1
ATOM 774 C CA . LEU A 1 98 ? 12.568 -5.125 -18.200 1.00 86.12 98 LEU A CA 1
ATOM 775 C C . LEU A 1 98 ? 13.605 -5.922 -17.414 1.00 86.12 98 LEU A C 1
ATOM 777 O O . LEU A 1 98 ? 13.363 -6.346 -16.288 1.00 86.12 98 LEU A O 1
ATOM 781 N N . ASP A 1 99 ? 14.791 -6.051 -17.996 1.00 84.00 99 ASP A N 1
ATOM 782 C CA . ASP A 1 99 ? 15.965 -6.529 -17.279 1.00 84.00 99 ASP A CA 1
ATOM 783 C C . ASP A 1 99 ? 16.548 -5.366 -16.462 1.00 84.00 99 ASP A C 1
ATOM 785 O O . ASP A 1 99 ? 17.258 -4.504 -16.987 1.00 84.00 99 ASP A O 1
ATOM 789 N N . ILE A 1 100 ? 16.139 -5.270 -15.194 1.00 84.44 100 ILE A N 1
ATOM 790 C CA . ILE A 1 100 ? 16.591 -4.228 -14.266 1.00 84.44 100 ILE A CA 1
ATOM 791 C C . ILE A 1 100 ? 17.659 -4.815 -13.348 1.00 84.44 100 ILE A C 1
ATOM 793 O O . ILE A 1 100 ? 17.361 -5.593 -12.441 1.00 84.44 100 ILE A O 1
ATOM 797 N N . ASP A 1 101 ? 18.900 -4.366 -13.520 1.00 86.62 101 ASP A N 1
ATOM 798 C CA . ASP A 1 101 ? 19.974 -4.669 -12.579 1.00 86.62 101 ASP A CA 1
ATOM 799 C C . ASP A 1 101 ? 19.883 -3.754 -11.346 1.00 86.62 101 ASP A C 1
ATOM 801 O O . ASP A 1 101 ? 20.400 -2.631 -11.303 1.00 86.62 101 ASP A O 1
ATOM 805 N N . LEU A 1 102 ? 19.206 -4.251 -10.310 1.00 84.88 102 LEU A N 1
ATOM 806 C CA . LEU A 1 102 ? 19.096 -3.555 -9.029 1.00 84.88 102 LEU A CA 1
ATOM 807 C C . LEU A 1 102 ? 20.455 -3.400 -8.327 1.00 84.88 102 LEU A C 1
ATOM 809 O O . LEU A 1 102 ? 20.651 -2.424 -7.602 1.00 84.88 102 LEU A O 1
ATOM 813 N N . ALA A 1 103 ? 21.409 -4.313 -8.535 1.00 86.12 103 ALA A N 1
ATOM 814 C CA . ALA A 1 103 ? 22.724 -4.217 -7.907 1.00 86.12 103 ALA A CA 1
ATOM 815 C C . ALA A 1 103 ? 23.504 -3.015 -8.458 1.00 86.12 103 ALA A C 1
ATOM 817 O O . ALA A 1 103 ? 24.116 -2.266 -7.689 1.00 86.12 103 ALA A O 1
ATOM 818 N N . VAL A 1 104 ? 23.416 -2.774 -9.769 1.00 87.00 104 VAL A N 1
ATOM 819 C CA . VAL A 1 104 ? 23.962 -1.565 -10.400 1.00 87.00 104 VAL A CA 1
ATOM 820 C C . VAL A 1 104 ? 23.277 -0.317 -9.862 1.00 87.00 104 VAL A C 1
ATOM 822 O O . VAL A 1 104 ? 23.976 0.643 -9.540 1.00 87.00 104 VAL A O 1
ATOM 825 N N . TYR A 1 105 ? 21.952 -0.315 -9.699 1.00 81.88 105 TYR A N 1
ATOM 826 C CA . TYR A 1 105 ? 21.240 0.827 -9.118 1.00 81.88 105 TYR A CA 1
ATOM 827 C C . TYR A 1 105 ? 21.792 1.194 -7.731 1.00 81.88 105 TYR A C 1
ATOM 829 O O . TYR A 1 105 ? 22.229 2.325 -7.530 1.00 81.88 105 TYR A O 1
ATOM 837 N N . PHE A 1 106 ? 21.882 0.235 -6.804 1.00 81.38 106 PHE A N 1
ATOM 838 C CA . PHE A 1 106 ? 22.386 0.504 -5.451 1.00 81.38 106 PHE A CA 1
ATOM 839 C C . PHE A 1 106 ? 23.880 0.853 -5.401 1.00 81.38 106 PHE A C 1
ATOM 841 O O . PHE A 1 106 ? 24.308 1.591 -4.517 1.00 81.38 106 PHE A O 1
ATOM 848 N N . THR A 1 107 ? 24.680 0.360 -6.349 1.00 84.12 107 THR A N 1
ATOM 849 C CA . THR A 1 107 ? 26.119 0.666 -6.408 1.00 84.12 107 THR A CA 1
ATOM 850 C C . THR A 1 107 ? 26.387 2.038 -7.037 1.00 84.12 107 THR A C 1
ATOM 852 O O . THR A 1 107 ? 27.318 2.732 -6.635 1.00 84.12 107 THR A O 1
ATOM 855 N N . SER A 1 108 ? 25.575 2.439 -8.020 1.00 78.31 108 SER A N 1
ATOM 856 C CA . SER A 1 108 ? 25.751 3.674 -8.800 1.00 78.31 108 SER A CA 1
ATOM 857 C C . SER A 1 108 ? 25.064 4.893 -8.184 1.00 78.31 108 SER A C 1
ATOM 859 O O . SER A 1 108 ? 25.602 5.994 -8.268 1.00 78.31 108 SER A O 1
ATOM 861 N N . ALA A 1 109 ? 23.914 4.708 -7.529 1.00 69.81 109 ALA A N 1
ATOM 862 C CA . ALA A 1 109 ? 23.171 5.783 -6.875 1.00 69.81 109 ALA A CA 1
ATOM 863 C C . ALA A 1 109 ? 23.843 6.296 -5.582 1.00 69.81 109 ALA A C 1
ATOM 865 O O . ALA A 1 109 ? 23.465 7.355 -5.082 1.00 69.81 109 ALA A O 1
ATOM 866 N N . GLY A 1 110 ? 24.850 5.582 -5.057 1.00 58.41 110 GLY A N 1
ATOM 867 C CA . GLY A 1 110 ? 25.470 5.861 -3.756 1.00 58.41 110 GLY A CA 1
ATOM 868 C C . GLY A 1 110 ? 24.506 5.630 -2.579 1.00 58.41 110 GLY A C 1
ATOM 869 O O . GLY A 1 110 ? 23.313 5.418 -2.789 1.00 58.41 110 GLY A O 1
ATOM 870 N N . PRO A 1 111 ? 24.976 5.653 -1.316 1.00 56.44 111 PRO A N 1
ATOM 871 C CA . PRO A 1 111 ? 24.071 5.673 -0.175 1.00 56.44 111 PRO A CA 1
ATOM 872 C C . PRO A 1 111 ? 23.341 7.026 -0.188 1.00 56.44 111 PRO A C 1
ATOM 874 O O . PRO A 1 111 ? 24.005 8.048 0.008 1.00 56.44 111 PRO A O 1
ATOM 877 N N . PRO A 1 112 ? 22.004 7.081 -0.336 1.00 56.81 112 PRO A N 1
ATOM 878 C CA . PRO A 1 112 ? 21.272 8.349 -0.259 1.00 56.81 112 PRO A CA 1
ATOM 879 C C . PRO A 1 112 ? 21.379 9.014 1.129 1.00 56.81 112 PRO A C 1
ATOM 881 O O . PRO A 1 112 ? 20.988 10.161 1.298 1.00 56.81 112 PRO A O 1
ATOM 884 N N . LEU A 1 113 ? 21.935 8.307 2.122 1.00 53.91 113 LEU A N 1
ATOM 885 C CA . LEU A 1 113 ? 22.092 8.749 3.509 1.00 53.91 113 LEU A CA 1
ATOM 886 C C . LEU A 1 113 ? 23.476 9.338 3.840 1.00 53.91 113 LEU A C 1
ATOM 888 O O . LEU A 1 113 ? 23.698 9.728 4.980 1.00 53.91 113 LEU A O 1
ATOM 892 N N . ALA A 1 114 ? 24.415 9.414 2.889 1.00 46.06 114 ALA A N 1
ATOM 893 C CA . ALA A 1 114 ? 25.748 9.986 3.139 1.00 46.06 114 ALA A CA 1
ATOM 894 C C . ALA A 1 114 ? 25.822 11.511 2.913 1.00 46.06 114 ALA A C 1
ATOM 896 O O . ALA A 1 114 ? 26.913 12.071 2.810 1.00 46.06 114 ALA A O 1
ATOM 897 N N . THR A 1 115 ? 24.684 12.199 2.796 1.00 46.62 115 THR A N 1
ATOM 898 C CA . THR A 1 115 ? 24.640 13.660 2.637 1.00 46.62 115 THR A CA 1
ATOM 899 C C . THR A 1 115 ? 23.610 14.282 3.575 1.00 46.62 115 THR A C 1
ATOM 901 O O . THR A 1 115 ? 22.619 14.855 3.133 1.00 46.62 115 THR A O 1
ATOM 904 N N . LEU A 1 116 ? 23.867 14.158 4.878 1.00 40.47 116 LEU A N 1
ATOM 905 C CA . LEU A 1 116 ? 23.506 15.144 5.900 1.00 40.47 116 LEU A CA 1
ATOM 906 C C . LEU A 1 116 ? 24.697 15.322 6.845 1.00 40.47 116 LEU A C 1
ATOM 908 O O . LEU A 1 116 ? 25.275 14.288 7.249 1.00 40.47 116 LEU A O 1
#

Sequence (116 aa):
RISADTYGYRSDIWSLGVVLLECATGEFPYSSPQPEGWINVYELMETIVNEPAPRAPSDLYSPEFCSFISACVQKDPKDRLSTNELMAHPFITKYDNLDIDLAVYFTSAGPPLATL

InterPro domains:
  IPR000719 Protein kinase domain [PF00069] (2-92)
  IPR000719 Protein kinase domain [PS50011] (1-92)
  IPR011009 Protein kinase-like domain superfamily [SSF56112] (5-98)

pLDDT: mean 87.33, std 14.03, range [40.47, 98.38]

Organism: NCBI:txid2727404

Secondary structure (DSSP, 8-state):
--S-PPP-THHHHHHHHHHHHHHHHSS-S---SSTT--SSHHHHHHHHHHSPPP---TTTS-HHHHHHHHHH--SSTTTSPPHHHHHTSHHHHTTTT----HHHHHHHS--TTS--

Radius of gyration: 16.88 Å; chains: 1; bounding box: 38×33×44 Å

Foldseek 3Di:
DLDDDDDDCLVVLQVVLQVVLCVVVVDRQDFQPDPVGDPDVVSVVVCLQPPDFGFRDPVRDPPQNRVLSCLSRDNPSVSRDDPVVSCVRCVNVVCVVDPDDVVCVDVVVDDPPPPD